Protein 1T07 (pdb70)

Sequence (75 aa):
GHSRTVCRKYHEEELPGLDRPPYPGAKGEDIYNNVSRKAWDEWQKHQTLINERRRLNNAEDRKFLQQEDKFLSGEEDY

Solvent-accessible surface area: 5718 Å² total

Structure (mmCIF, N/CA/C/O backbone):
data_1T07
#
_entry.id   1T07
#
_cell.length_a   55.574
_cell.length_b   55.574
_cell.length_c   62.412
_cell.angle_alpha   90.00
_cell.angle_beta   90.00
_cell.angle_gamma   90.00
#
_symmetry.space_group_name_H-M   'P 42 21 2'
#
loop_
_entity.id
_entity.type
_entity.pdbx_description
1 polymer 'Hypothetical UPF0269 protein PA5148'
2 water water
#
loop_
_atom_site.group_PDB
_atom_site.id
_atom_site.type_symbol
_atom_site.label_atom_id
_atom_site.label_alt_id
_atom_site.label_comp_id
_atom_site.label_asym_id
_atom_site.label_entity_id
_atom_site.label_seq_id
_atom_site.pdbx_PDB_ins_code
_atom_site.Cartn_x
_atom_site.Cartn_y
_atom_site.Cartn_z
_atom_site.occupancy
_atom_site.B_iso_or_equiv
_atom_site.auth_seq_id
_atom_site.auth_comp_id
_atom_site.auth_asym_id
_atom_site.auth_atom_id
_atom_site.pdbx_PDB_model_num
ATOM 1 N N . GLY A 1 1 ? 5.582 1.979 -10.465 1.00 39.03 -1 GLY A N 1
ATOM 2 C CA . GLY A 1 1 ? 5.696 2.368 -9.031 1.00 37.49 -1 GLY A CA 1
ATOM 3 C C . GLY A 1 1 ? 5.604 1.175 -8.098 1.00 37.68 -1 GLY A C 1
ATOM 4 O O . GLY A 1 1 ? 5.387 0.040 -8.539 1.00 39.78 -1 GLY A O 1
ATOM 5 N N . HIS A 1 2 ? 5.773 1.428 -6.804 1.00 34.93 0 HIS A N 1
ATOM 6 C CA . HIS A 1 2 ? 5.708 0.377 -5.799 1.00 32.68 0 HIS A CA 1
ATOM 7 C C . HIS A 1 2 ? 4.808 0.846 -4.670 1.00 27.96 0 HIS A C 1
ATOM 8 O O . HIS A 1 2 ? 4.306 1.966 -4.686 1.00 26.80 0 HIS A O 1
ATOM 23 N N . SER A 1 4 ? 4.516 1.438 -0.538 1.00 17.96 2 SER A N 1
ATOM 24 C CA . SER A 1 4 ? 5.362 1.594 0.614 1.00 17.68 2 SER A CA 1
ATOM 25 C C . SER A 1 4 ? 4.627 2.192 1.791 1.00 19.03 2 SER A C 1
ATOM 26 O O . SER A 1 4 ? 3.674 2.960 1.636 1.00 17.97 2 SER A O 1
ATOM 29 N N . ARG A 1 5 ? 5.039 1.781 2.979 1.00 17.17 3 ARG A N 1
ATOM 30 C CA . ARG A 1 5 ? 4.494 2.337 4.189 1.00 16.35 3 ARG A CA 1
ATOM 31 C C . ARG A 1 5 ? 5.269 3.656 4.215 1.00 16.03 3 ARG A C 1
ATOM 32 O O . ARG A 1 5 ? 6.455 3.660 3.884 1.00 17.72 3 ARG A O 1
ATOM 40 N N . THR A 1 6 ? 4.614 4.765 4.539 1.00 14.46 4 THR A N 1
ATOM 41 C CA . THR A 1 6 ? 5.333 6.038 4.618 1.00 14.67 4 THR A CA 1
ATOM 42 C C . THR A 1 6 ? 5.001 6.737 5.941 1.00 14.97 4 THR A C 1
ATOM 43 O O . THR A 1 6 ? 4.007 6.421 6.618 1.00 16.76 4 THR A O 1
ATOM 47 N N . VAL A 1 7 ? 5.854 7.682 6.314 1.00 12.03 5 VAL A N 1
ATOM 48 C CA . VAL A 1 7 ? 5.641 8.452 7.534 1.00 12.69 5 VAL A CA 1
ATOM 49 C C . VAL A 1 7 ? 6.027 9.886 7.251 1.00 10.99 5 VAL A C 1
ATOM 50 O O . VAL A 1 7 ? 6.706 10.140 6.264 1.00 10.67 5 VAL A O 1
ATOM 62 N N . CYS A 1 9 ? 8.453 12.289 7.994 1.00 8.59 7 CYS A N 1
ATOM 63 C CA . CYS A 1 9 ? 9.784 12.179 8.588 1.00 10.41 7 CYS A CA 1
ATOM 64 C C . CYS A 1 9 ? 10.122 13.384 9.452 1.00 10.92 7 CYS A C 1
ATOM 65 O O . CYS A 1 9 ? 10.051 14.519 8.993 1.00 11.93 7 CYS A O 1
ATOM 68 N N . ARG A 1 10 ? 10.486 13.136 10.704 1.00 9.58 8 ARG A N 1
ATOM 69 C CA . ARG A 1 10 ? 10.830 14.216 11.627 1.00 9.78 8 ARG A CA 1
ATOM 70 C C . ARG A 1 10 ? 12.090 14.924 11.151 1.00 10.88 8 ARG A C 1
ATOM 71 O O . ARG A 1 10 ? 12.227 16.139 11.298 1.00 11.81 8 ARG A O 1
ATOM 79 N N . LYS A 1 11 ? 13.012 14.183 10.549 1.00 11.26 9 LYS A N 1
ATOM 80 C CA . LYS A 1 11 ? 14.226 14.844 10.084 1.00 10.76 9 LYS A CA 1
ATOM 81 C C . LYS A 1 11 ? 13.999 15.714 8.853 1.00 9.98 9 LYS A C 1
ATOM 82 O O . LYS A 1 11 ? 14.345 16.911 8.845 1.00 10.67 9 LYS A O 1
ATOM 88 N N . TYR A 1 12 ? 13.411 15.126 7.816 1.00 11.33 10 TYR A N 1
ATOM 89 C CA . TYR A 1 12 ? 13.215 15.851 6.569 1.00 11.51 10 TYR A CA 1
ATOM 90 C C . TYR A 1 12 ? 11.935 16.658 6.441 1.00 11.70 10 TYR A C 1
ATOM 91 O O . TYR A 1 12 ? 11.761 17.382 5.455 1.00 11.31 10 TYR A O 1
ATOM 100 N N . HIS A 1 13 ? 11.045 16.574 7.428 1.00 10.41 11 HIS A N 1
ATOM 101 C CA . HIS A 1 13 ? 9.783 17.335 7.353 1.00 9.75 11 HIS A CA 1
ATOM 102 C C . HIS A 1 13 ? 8.997 17.078 6.054 1.00 12.21 11 HIS A C 1
ATOM 103 O O . HIS A 1 13 ? 8.491 18.022 5.422 1.00 11.19 11 HIS A O 1
ATOM 110 N N . GLU A 1 14 ? 8.889 15.811 5.656 1.00 10.56 12 GLU A N 1
ATOM 111 C CA . GLU A 1 14 ? 8.143 15.454 4.448 1.00 12.86 12 GLU A CA 1
ATOM 112 C C . GLU A 1 14 ? 7.789 13.975 4.499 1.00 12.07 12 GLU A C 1
ATOM 113 O O . GLU A 1 14 ? 8.432 13.194 5.219 1.00 11.16 12 GLU A O 1
ATOM 119 N N A GLU A 1 15 ? 6.791 13.591 3.715 0.52 12.03 13 GLU A N 1
ATOM 120 N N B GLU A 1 15 ? 6.755 13.577 3.767 0.48 12.80 13 GLU A N 1
ATOM 121 C CA A GLU A 1 15 ? 6.345 12.202 3.679 0.48 12.01 13 GLU A CA 1
ATOM 122 C CA B GLU A 1 15 ? 6.358 12.173 3.792 0.52 13.09 13 GLU A CA 1
ATOM 123 C C A GLU A 1 15 ? 7.330 11.357 2.887 0.48 11.72 13 GLU A C 1
ATOM 124 C C B GLU A 1 15 ? 7.283 11.347 2.916 0.52 12.27 13 GLU A C 1
ATOM 125 O O A GLU A 1 15 ? 7.606 11.644 1.717 0.50 10.69 13 GLU A O 1
ATOM 126 O O B GLU A 1 15 ? 7.466 11.631 1.729 0.50 11.32 13 GLU A O 1
ATOM 137 N N . LEU A 1 16 ? 7.855 10.310 3.522 1.00 10.59 14 LEU A N 1
ATOM 138 C CA . LEU A 1 16 ? 8.814 9.427 2.866 1.00 11.08 14 LEU A CA 1
ATOM 139 C C . LEU A 1 16 ? 8.607 7.980 3.289 1.00 10.85 14 LEU A C 1
ATOM 140 O O . LEU A 1 16 ? 7.965 7.716 4.283 1.00 11.64 14 LEU A O 1
ATOM 145 N N . PRO A 1 17 ? 9.165 7.031 2.524 1.00 9.98 15 PRO A N 1
ATOM 146 C CA . PRO A 1 17 ? 9.031 5.618 2.871 1.00 12.25 15 PRO A CA 1
ATOM 147 C C . PRO A 1 17 ? 9.576 5.397 4.289 1.00 13.68 15 PRO A C 1
ATOM 148 O O . PRO A 1 17 ? 10.646 5.911 4.655 1.00 12.19 15 PRO A O 1
ATOM 152 N N . GLY A 1 18 ? 8.825 4.655 5.090 1.00 12.37 16 GLY A N 1
ATOM 153 C CA . GLY A 1 18 ? 9.263 4.399 6.447 1.00 14.95 16 GLY A CA 1
ATOM 154 C C . GLY A 1 18 ? 9.932 3.042 6.546 1.00 14.91 16 GLY A C 1
ATOM 155 O O . GLY A 1 18 ? 10.021 2.307 5.554 1.00 15.59 16 GLY A O 1
ATOM 156 N N . LEU A 1 19 ? 10.412 2.715 7.738 1.00 14.33 17 LEU A N 1
ATOM 157 C CA . LEU A 1 19 ? 11.058 1.429 7.971 1.00 16.65 17 LEU A CA 1
ATOM 158 C C . LEU A 1 19 ? 9.989 0.342 7.969 1.00 17.97 17 LEU A C 1
ATOM 159 O O . LEU A 1 19 ? 8.845 0.600 8.328 1.00 17.88 17 LEU A O 1
ATOM 164 N N . ASP A 1 20 ? 10.362 -0.880 7.596 1.00 20.35 18 ASP A N 1
ATOM 165 C CA . ASP A 1 20 ? 9.401 -1.977 7.586 1.00 23.72 18 ASP A CA 1
ATOM 166 C C . ASP A 1 20 ? 9.050 -2.380 9.009 1.00 23.38 18 ASP A C 1
ATOM 167 O O . ASP A 1 20 ? 7.953 -2.876 9.276 1.00 24.58 18 ASP A O 1
ATOM 172 N N . ARG A 1 21 ? 9.979 -2.148 9.932 1.00 22.05 19 ARG A N 1
ATOM 173 C CA . ARG A 1 21 ? 9.754 -2.489 11.330 1.00 20.39 19 ARG A CA 1
ATOM 174 C C . ARG A 1 21 ? 10.724 -1.699 12.210 1.00 16.46 19 ARG A C 1
ATOM 175 O O . ARG A 1 21 ? 11.713 -1.135 11.720 1.00 15.86 19 ARG A O 1
ATOM 183 N N . PRO A 1 22 ? 10.459 -1.641 13.521 1.00 14.16 20 PRO A N 1
ATOM 184 C CA . PRO A 1 22 ? 11.375 -0.889 14.383 1.00 13.87 20 PRO A CA 1
ATOM 185 C C . PRO A 1 22 ? 12.765 -1.523 14.317 1.00 12.08 20 PRO A C 1
ATOM 186 O O . PRO A 1 22 ? 12.892 -2.735 14.150 1.00 12.16 20 PRO A O 1
ATOM 190 N N . PRO A 1 23 ? 13.829 -0.713 14.433 1.00 11.97 21 PRO A N 1
ATOM 191 C CA . PRO A 1 23 ? 15.192 -1.274 14.378 1.00 12.06 21 PRO A CA 1
ATOM 192 C C . PRO A 1 23 ? 15.535 -2.150 15.587 1.00 13.35 21 PRO A C 1
ATOM 193 O O . PRO A 1 23 ? 16.447 -2.981 15.535 1.00 13.24 21 PRO A O 1
ATOM 197 N N . TYR A 1 24 ? 14.818 -1.930 16.679 1.00 11.88 22 TYR A N 1
ATOM 198 C CA . TYR A 1 24 ? 15.027 -2.694 17.909 1.00 13.08 22 TYR A CA 1
ATOM 199 C C . TYR A 1 24 ? 13.84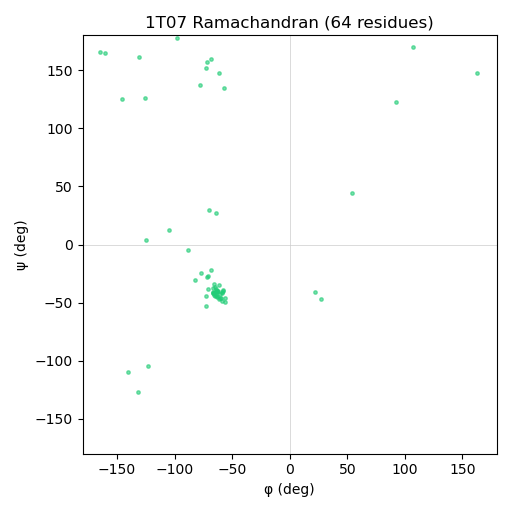9 -2.485 18.843 1.00 15.71 22 TYR A C 1
ATOM 200 O O . TYR A 1 24 ? 13.027 -1.588 18.638 1.00 15.97 22 TYR A O 1
ATOM 209 N N . PRO A 1 25 ? 13.741 -3.325 19.875 1.00 15.37 23 PRO A N 1
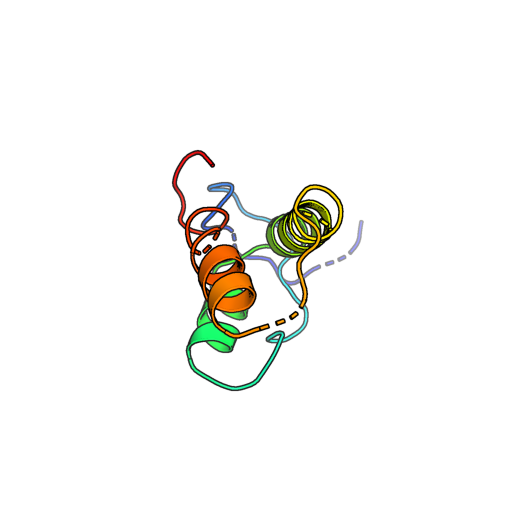ATOM 210 C CA . PRO A 1 25 ? 12.644 -3.204 20.832 1.00 15.76 23 PRO A CA 1
ATOM 211 C C . PRO A 1 25 ? 12.792 -1.984 21.734 1.00 13.63 23 PRO A C 1
ATOM 212 O O . PRO A 1 25 ? 13.894 -1.446 21.905 1.00 13.23 23 PRO A O 1
ATOM 216 N N . GLY A 1 26 ? 11.670 -1.533 22.280 1.00 15.09 24 GLY A N 1
ATOM 217 C CA . GLY A 1 26 ? 11.711 -0.397 23.176 1.00 15.72 24 GLY A CA 1
ATOM 218 C C . GLY A 1 26 ? 11.167 0.914 22.642 1.00 19.36 24 GLY A C 1
ATOM 219 O O . GLY A 1 26 ? 10.896 1.062 21.444 1.00 17.95 24 GLY A O 1
ATOM 220 N N . ALA A 1 27 ? 11.036 1.876 23.550 1.00 19.04 25 ALA A N 1
ATOM 221 C CA . ALA A 1 27 ? 10.509 3.198 23.231 1.00 19.94 25 ALA A CA 1
ATOM 222 C C . ALA A 1 27 ? 11.255 3.939 22.114 1.00 18.75 25 ALA A C 1
ATOM 223 O O . ALA A 1 27 ? 10.614 4.501 21.216 1.00 21.15 25 ALA A O 1
ATOM 225 N N . LYS A 1 28 ? 12.587 3.948 22.165 1.00 16.32 26 LYS A N 1
ATOM 226 C CA . LYS A 1 28 ? 13.383 4.626 21.153 1.00 17.69 26 LYS A CA 1
ATOM 227 C C . LYS A 1 28 ? 13.159 3.983 19.794 1.00 17.66 26 LYS A C 1
ATOM 228 O O . LYS A 1 28 ? 12.999 4.680 18.794 1.00 12.80 26 LYS A O 1
ATOM 234 N N . GLY A 1 29 ? 13.174 2.650 19.760 1.00 13.70 27 GLY A N 1
ATOM 235 C CA . GLY A 1 29 ? 12.959 1.941 18.515 1.00 13.34 27 GLY A CA 1
ATOM 236 C C . GLY A 1 29 ? 11.588 2.237 17.932 1.00 12.54 27 GLY A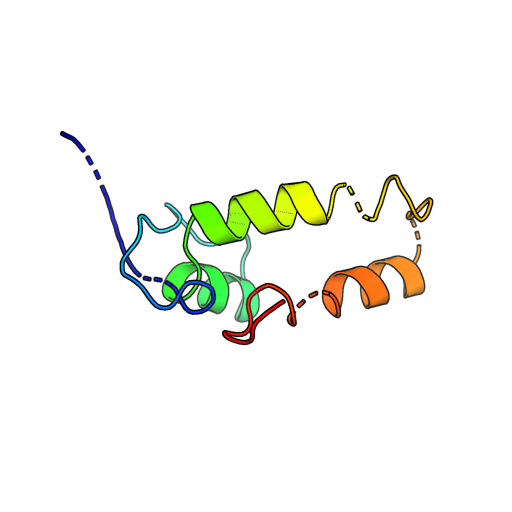 C 1
ATOM 237 O O . GLY A 1 29 ? 11.417 2.317 16.719 1.00 11.52 27 GLY A O 1
ATOM 238 N N . GLU A 1 30 ? 10.605 2.413 18.806 1.00 12.13 28 GLU A N 1
ATOM 239 C CA . GLU A 1 30 ? 9.247 2.700 18.377 1.00 15.66 28 GLU A CA 1
ATOM 240 C C . GLU A 1 30 ? 9.171 4.130 17.810 1.00 15.00 28 GLU A C 1
ATOM 241 O O . GLU A 1 30 ? 8.487 4.378 16.806 1.00 14.07 28 GLU A O 1
ATOM 247 N N . ASP A 1 31 ? 9.889 5.049 18.439 1.00 16.38 29 ASP A N 1
ATOM 248 C CA . ASP A 1 31 ? 9.936 6.445 17.978 1.00 14.80 29 ASP A CA 1
ATOM 249 C C . ASP A 1 31 ? 10.507 6.485 16.567 1.00 13.60 29 ASP A C 1
ATOM 250 O O . ASP A 1 31 ? 9.991 7.179 15.687 1.00 13.58 29 ASP A O 1
ATOM 255 N N . ILE A 1 32 ? 11.591 5.752 16.352 1.00 12.56 30 ILE A N 1
ATOM 256 C CA . ILE A 1 32 ? 12.211 5.715 15.029 1.00 11.92 30 ILE A CA 1
ATOM 257 C C . ILE A 1 32 ? 11.224 5.137 14.007 1.00 13.04 30 ILE A C 1
ATOM 258 O O . ILE A 1 32 ? 11.040 5.702 12.935 1.00 9.83 30 ILE A O 1
ATOM 263 N N . TYR A 1 33 ? 10.571 4.030 14.346 1.00 10.98 31 TYR A N 1
ATOM 264 C CA . TYR A 1 33 ? 9.615 3.404 13.443 1.00 12.60 31 TYR A CA 1
ATOM 265 C C . TYR A 1 33 ? 8.467 4.346 13.048 1.00 13.60 31 TYR A C 1
ATOM 266 O O . TYR A 1 33 ? 8.049 4.393 11.902 1.00 13.00 31 TYR A O 1
ATOM 275 N N . ASN A 1 34 ? 7.968 5.094 14.017 1.00 12.82 32 ASN A N 1
ATOM 276 C CA . ASN A 1 34 ? 6.853 6.000 13.777 1.00 14.48 32 ASN A CA 1
ATOM 277 C C . ASN A 1 34 ? 7.206 7.348 13.179 1.00 11.88 32 ASN A C 1
ATOM 278 O O . ASN A 1 34 ? 6.395 7.931 12.461 1.00 14.13 32 ASN A O 1
ATOM 283 N N . ASN A 1 35 ? 8.404 7.846 13.478 1.00 11.63 33 ASN A N 1
ATOM 284 C CA . ASN A 1 35 ? 8.757 9.207 13.081 1.00 11.10 33 ASN A CA 1
ATOM 285 C C . ASN A 1 35 ? 10.008 9.462 12.264 1.00 11.12 33 ASN A C 1
ATOM 286 O O . ASN A 1 35 ? 10.343 10.624 12.016 1.00 12.54 33 ASN A O 1
ATOM 291 N N . VAL A 1 36 ? 10.701 8.406 11.863 1.00 10.43 34 VAL A N 1
ATOM 292 C CA . VAL A 1 36 ? 11.937 8.556 11.095 1.00 10.71 34 VAL A CA 1
ATOM 293 C C . VAL A 1 36 ? 11.890 7.770 9.793 1.00 10.27 34 VAL A C 1
ATOM 294 O O . VAL A 1 36 ? 11.620 6.570 9.795 1.00 8.50 34 VAL A O 1
ATOM 298 N N . SER A 1 37 ? 12.142 8.448 8.678 1.00 9.43 35 SER A N 1
ATOM 299 C CA . SER A 1 37 ? 12.116 7.797 7.367 1.00 11.68 35 SER A CA 1
ATOM 300 C C . SER A 1 37 ? 13.250 6.794 7.175 1.00 13.35 35 SER A C 1
ATOM 301 O O . SER A 1 37 ? 14.285 6.859 7.850 1.00 10.15 35 SER A O 1
ATOM 304 N N . ARG A 1 38 ? 13.069 5.874 6.229 1.00 13.58 36 ARG A N 1
ATOM 305 C CA . ARG A 1 38 ? 14.130 4.911 5.943 1.00 15.90 36 ARG A CA 1
ATOM 306 C C . ARG A 1 38 ? 15.350 5.704 5.455 1.00 14.21 36 ARG A C 1
ATOM 307 O O . ARG A 1 38 ? 16.488 5.397 5.826 1.00 15.09 36 ARG A O 1
ATOM 315 N N . LYS A 1 39 ? 15.111 6.737 4.645 1.00 12.93 37 LYS A N 1
ATOM 316 C CA . LYS A 1 39 ? 16.210 7.564 4.137 1.00 15.76 37 LYS A CA 1
ATOM 317 C C . LYS A 1 39 ? 16.995 8.190 5.294 1.00 15.19 37 LYS A C 1
ATOM 318 O O . LYS A 1 39 ? 18.217 8.145 5.310 1.00 14.52 37 LYS A O 1
ATOM 324 N N . ALA A 1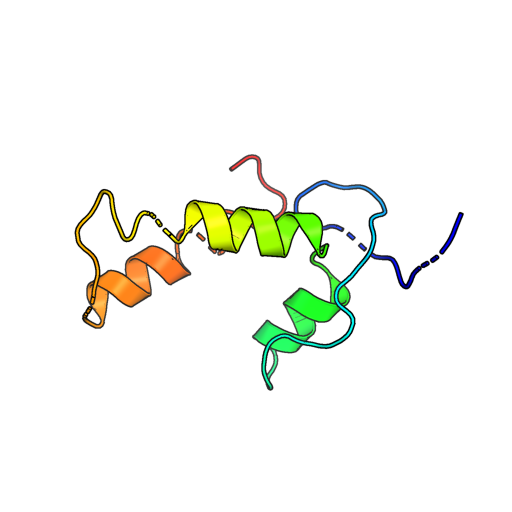 40 ? 16.285 8.787 6.242 1.00 12.40 38 ALA A N 1
ATOM 325 C CA . ALA A 1 40 ? 16.942 9.412 7.389 1.00 12.90 38 ALA A CA 1
ATOM 326 C C . ALA A 1 40 ? 17.738 8.382 8.164 1.00 13.09 38 ALA A C 1
ATOM 327 O O . ALA A 1 40 ? 18.859 8.653 8.590 1.00 11.64 38 ALA A O 1
ATOM 329 N N . TRP A 1 41 ? 17.152 7.206 8.358 1.00 12.83 39 TRP A N 1
ATOM 330 C CA . TRP A 1 41 ? 17.815 6.136 9.102 1.00 14.14 39 TRP A CA 1
ATOM 331 C C . TRP A 1 41 ? 19.082 5.685 8.379 1.00 14.23 39 TRP A C 1
ATOM 332 O O . TRP A 1 41 ? 20.132 5.487 9.006 1.00 12.89 39 TRP A O 1
ATOM 343 N N . ASP A 1 42 ? 18.981 5.519 7.061 1.00 13.87 40 ASP A N 1
ATOM 344 C CA . ASP A 1 42 ? 20.130 5.093 6.254 1.00 15.29 40 ASP A CA 1
ATOM 345 C C . ASP A 1 42 ? 21.222 6.156 6.248 1.00 16.24 40 ASP A C 1
ATOM 346 O O . ASP A 1 42 ? 22.417 5.827 6.334 1.00 14.47 40 ASP A O 1
ATOM 351 N N . GLU A 1 43 ? 20.813 7.421 6.125 1.00 15.04 41 GLU A N 1
ATOM 352 C CA . GLU A 1 43 ? 21.759 8.530 6.124 1.00 13.86 41 GLU A CA 1
ATOM 353 C C . GLU A 1 43 ? 22.441 8.589 7.497 1.00 13.37 41 GLU A C 1
ATOM 354 O O . GLU A 1 43 ? 23.628 8.897 7.582 1.00 13.54 41 GLU A O 1
ATOM 360 N N . TRP A 1 44 ? 21.701 8.294 8.564 1.00 11.70 42 TRP A N 1
ATOM 361 C CA . TRP A 1 44 ? 22.321 8.285 9.893 1.00 13.09 42 TRP A CA 1
ATOM 362 C C . TRP A 1 44 ? 23.373 7.169 9.952 1.00 13.69 42 TRP A C 1
ATOM 363 O O . TRP A 1 44 ? 24.472 7.372 10.459 1.00 12.08 42 TRP A O 1
ATOM 374 N N . GLN A 1 45 ? 23.038 5.985 9.445 1.00 14.84 43 GLN A N 1
ATOM 375 C CA . GLN A 1 45 ? 24.008 4.887 9.466 1.00 17.37 43 GLN A CA 1
ATOM 376 C C . GLN A 1 45 ? 25.274 5.280 8.714 1.00 15.25 43 GLN A C 1
ATOM 377 O O . GLN A 1 45 ? 26.380 4.994 9.182 1.00 17.92 43 GLN A O 1
ATOM 383 N N . LYS A 1 46 ? 25.128 5.956 7.571 1.00 16.57 44 LYS A N 1
ATOM 384 C CA . LYS A 1 46 ? 26.289 6.383 6.789 1.00 16.42 44 LYS A CA 1
ATOM 385 C C . LYS A 1 46 ? 27.096 7.408 7.571 1.00 17.37 44 LYS A C 1
ATOM 386 O O . LYS A 1 46 ? 28.332 7.351 7.606 1.00 16.16 44 LYS A O 1
ATOM 392 N N . HIS A 1 47 ? 26.403 8.349 8.205 1.00 15.95 45 HIS A N 1
ATOM 393 C CA . HIS A 1 47 ? 27.098 9.377 8.977 1.00 15.41 45 HIS A CA 1
ATOM 394 C C . HIS A 1 47 ? 27.787 8.749 10.186 1.00 14.42 45 HIS A C 1
ATOM 395 O O . HIS A 1 47 ? 28.904 9.134 10.542 1.00 14.71 45 HIS A O 1
ATOM 402 N N . GLN A 1 48 ? 27.140 7.765 10.800 1.00 14.51 46 GLN A N 1
ATOM 403 C CA . GLN A 1 48 ? 27.712 7.106 11.971 1.00 15.35 46 GLN A CA 1
ATOM 404 C C . GLN A 1 48 ? 29.005 6.388 11.602 1.00 15.83 46 GLN A C 1
ATOM 405 O O . GLN A 1 48 ? 29.969 6.399 12.360 1.00 15.04 46 GLN A O 1
ATOM 411 N N . THR A 1 49 ? 29.014 5.752 10.433 1.00 15.28 47 THR A N 1
ATOM 412 C CA . THR A 1 49 ? 30.204 5.048 9.960 1.00 14.53 47 THR A CA 1
ATOM 413 C C . THR A 1 49 ? 31.330 6.057 9.735 1.00 14.91 47 THR A C 1
ATOM 414 O O . THR A 1 49 ? 32.489 5.792 10.053 1.00 17.16 47 THR A O 1
ATOM 434 N N . LEU A 1 51 ? 31.735 8.951 11.256 1.00 14.18 49 LEU A N 1
ATOM 435 C CA . LEU A 1 51 ? 32.211 9.418 12.569 1.00 14.09 49 LEU A CA 1
ATOM 436 C C . LEU A 1 51 ? 33.104 8.373 13.245 1.00 13.87 49 LEU A C 1
ATOM 437 O O . LEU A 1 51 ? 34.129 8.703 13.850 1.00 13.31 49 LEU A O 1
ATOM 442 N N . ILE A 1 52 ? 32.712 7.110 13.140 1.00 13.23 50 ILE A N 1
ATOM 443 C CA . ILE A 1 52 ? 33.488 6.022 13.728 1.00 12.91 50 ILE A CA 1
ATOM 444 C C . ILE A 1 52 ? 34.861 5.962 13.053 1.00 15.72 50 ILE A C 1
ATOM 445 O O . ILE A 1 52 ? 35.887 5.772 13.719 1.00 15.81 50 ILE A O 1
ATOM 450 N N . ASN A 1 53 ? 34.893 6.137 11.736 1.00 13.78 51 ASN A N 1
ATOM 451 C CA . ASN A 1 53 ? 36.169 6.091 11.022 1.00 16.77 51 ASN A CA 1
ATOM 452 C C . ASN A 1 53 ? 37.040 7.324 11.269 1.00 16.78 51 ASN A C 1
ATOM 453 O O . ASN A 1 53 ? 38.241 7.201 11.520 1.00 20.14 51 ASN A O 1
ATOM 458 N N . GLU A 1 54 ? 36.433 8.499 11.233 1.00 16.46 52 GLU A N 1
ATOM 459 C CA . GLU A 1 54 ? 37.157 9.748 11.430 1.00 19.39 52 GLU A CA 1
ATOM 460 C C . GLU A 1 54 ? 37.617 9.995 12.867 1.00 18.45 52 GLU A C 1
ATOM 461 O O . GLU A 1 54 ? 38.616 10.681 13.088 1.00 19.32 52 GLU A O 1
ATOM 467 N N . ARG A 1 55 ? 36.901 9.449 13.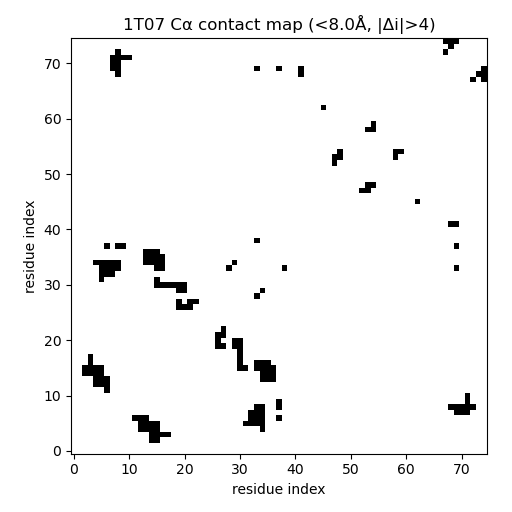845 1.00 14.76 53 ARG A N 1
ATOM 468 C CA . ARG A 1 55 ? 37.281 9.681 15.234 1.00 13.05 53 ARG A CA 1
ATOM 469 C C . ARG A 1 55 ? 37.858 8.447 15.942 1.00 12.34 53 ARG A C 1
ATOM 470 O O . ARG A 1 55 ? 38.165 8.503 17.122 1.00 11.69 53 ARG A O 1
ATOM 478 N N A ARG A 1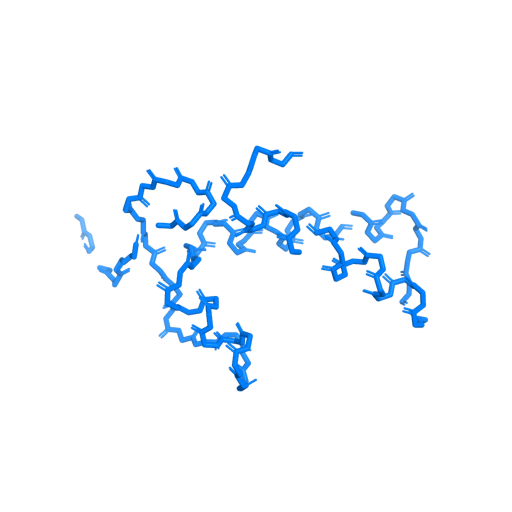 56 ? 38.009 7.350 15.203 0.50 11.01 54 ARG A N 1
ATOM 479 N N B ARG A 1 56 ? 38.007 7.348 15.208 0.50 11.18 54 ARG A N 1
ATOM 480 C CA A ARG A 1 56 ? 38.552 6.103 15.755 0.50 11.11 54 ARG A CA 1
ATOM 481 C CA B ARG A 1 56 ? 38.562 6.115 15.773 0.50 11.32 54 ARG A CA 1
ATOM 482 C C A ARG A 1 56 ? 37.725 5.638 16.958 0.50 12.17 54 ARG A C 1
ATOM 483 C C B ARG A 1 56 ? 37.723 5.647 16.968 0.50 12.31 54 ARG A C 1
ATOM 484 O O A ARG A 1 56 ? 38.263 5.388 18.038 0.50 12.22 54 ARG A O 1
ATOM 485 O O B ARG A 1 56 ? 38.254 5.400 18.053 0.50 12.41 54 ARG A O 1
ATOM 500 N N . LEU A 1 57 ? 36.418 5.500 16.760 1.00 10.91 55 LEU A N 1
ATOM 501 C CA . LEU A 1 57 ? 35.522 5.097 17.836 1.00 11.89 55 LEU A CA 1
ATOM 502 C C . LEU A 1 57 ? 35.364 3.604 18.005 1.00 14.90 55 LEU A C 1
ATOM 503 O O . LEU A 1 57 ? 35.440 2.847 17.038 1.00 13.47 55 LEU A O 1
ATOM 508 N N . ASN A 1 58 ? 35.138 3.217 19.254 1.00 14.64 56 ASN A N 1
ATOM 509 C CA . ASN A 1 58 ? 34.962 1.834 19.659 1.00 17.35 56 ASN A CA 1
ATOM 510 C C . ASN A 1 58 ? 33.605 1.684 20.361 1.00 18.97 56 ASN A C 1
ATOM 511 O O . ASN A 1 58 ? 33.368 2.275 21.404 1.00 17.33 56 ASN A O 1
ATOM 532 N N . ASN A 1 61 ? 33.374 1.334 24.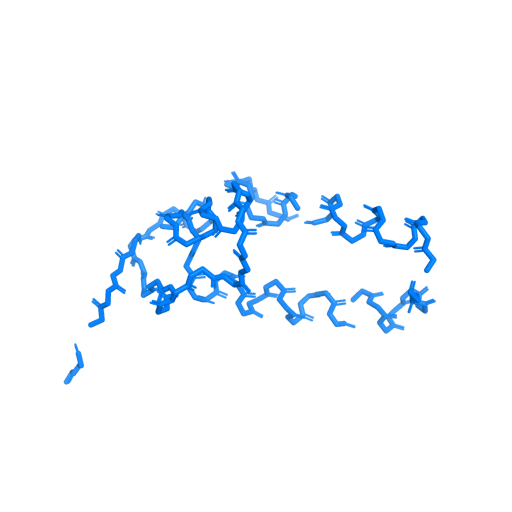095 1.00 20.04 59 ASN A N 1
ATOM 533 C CA . ASN A 1 61 ? 33.793 2.444 24.945 1.00 18.59 59 ASN A CA 1
ATOM 534 C C . ASN A 1 61 ? 32.554 3.300 25.219 1.00 16.72 59 ASN A C 1
ATOM 535 O O . ASN A 1 61 ? 31.912 3.785 24.291 1.00 15.79 59 ASN A O 1
ATOM 540 N N . ALA A 1 62 ? 32.219 3.479 26.497 1.00 17.38 60 ALA A N 1
ATOM 541 C CA . ALA A 1 62 ? 31.021 4.234 26.881 1.00 15.18 60 ALA A CA 1
ATOM 542 C C . ALA A 1 62 ? 30.977 5.661 26.378 1.00 14.31 60 ALA A C 1
ATOM 543 O O . ALA A 1 62 ? 29.913 6.142 25.991 1.00 14.27 60 ALA A O 1
ATOM 545 N N . GLU A 1 63 ? 32.120 6.348 26.418 1.00 14.01 61 GLU A N 1
ATOM 546 C CA . GLU A 1 63 ? 32.188 7.728 25.939 1.00 14.20 61 GLU A CA 1
ATOM 547 C C . GLU A 1 63 ? 31.957 7.795 24.431 1.00 12.52 61 GLU A C 1
ATOM 548 O O . GLU A 1 63 ? 31.265 8.690 23.955 1.00 11.39 61 GLU A O 1
ATOM 554 N N . ASP A 1 64 ? 32.540 6.858 23.682 1.00 12.95 62 ASP A N 1
ATOM 555 C CA . ASP A 1 64 ? 32.349 6.834 22.226 1.00 11.94 62 ASP A CA 1
ATOM 556 C C . ASP A 1 64 ? 30.861 6.597 21.917 1.00 12.75 62 ASP A C 1
ATOM 557 O O . ASP A 1 64 ? 30.297 7.204 20.992 1.00 10.95 62 ASP A O 1
ATOM 562 N N . ARG A 1 65 ? 30.221 5.714 22.684 1.00 13.18 63 ARG A N 1
ATOM 563 C CA . ARG A 1 65 ? 28.792 5.457 22.477 1.00 14.88 63 ARG A CA 1
ATOM 564 C C . ARG A 1 65 ? 27.960 6.690 22.821 1.00 14.94 63 ARG A C 1
ATOM 565 O O . ARG A 1 65 ? 26.984 7.018 22.132 1.00 15.33 63 ARG A O 1
ATOM 573 N N . LYS A 1 66 ? 28.328 7.355 23.910 1.00 15.06 64 LYS A N 1
ATOM 574 C CA . LYS A 1 66 ? 27.615 8.552 24.332 1.00 14.25 64 LYS A CA 1
ATOM 575 C C . LYS A 1 66 ? 27.686 9.588 23.211 1.00 15.09 64 LYS A C 1
ATOM 576 O O . LYS A 1 66 ? 26.677 10.205 22.854 1.00 14.21 64 LYS A O 1
ATOM 582 N N . PHE A 1 67 ? 28.882 9.779 22.655 1.00 11.57 65 PHE A N 1
ATOM 583 C CA . PHE A 1 67 ? 29.063 10.730 21.562 1.00 10.00 65 PHE A CA 1
ATOM 584 C C . PHE A 1 67 ? 28.130 10.384 20.401 1.00 12.18 65 PHE A C 1
ATOM 585 O O . PHE A 1 67 ? 27.400 11.238 19.887 1.00 11.02 65 PHE A O 1
ATOM 593 N N . LEU A 1 68 ? 28.139 9.122 19.992 1.00 10.91 66 LEU A N 1
ATOM 594 C CA . LEU A 1 68 ? 27.309 8.727 18.864 1.00 13.07 66 LEU A CA 1
ATOM 595 C C . LEU A 1 68 ? 25.832 8.894 19.184 1.00 14.59 66 LEU A C 1
ATOM 596 O O . LEU A 1 68 ? 25.056 9.315 18.333 1.00 11.77 66 LEU A O 1
ATOM 601 N N . GLN A 1 69 ? 25.448 8.582 20.417 1.00 14.70 67 GLN A N 1
ATOM 602 C CA . GLN A 1 69 ? 24.053 8.717 20.819 1.00 16.77 67 GLN A CA 1
ATOM 603 C C . GLN A 1 69 ? 23.625 10.189 20.755 1.00 15.52 67 GLN A C 1
ATOM 604 O O . GLN A 1 69 ? 22.511 10.495 20.326 1.00 17.79 67 GLN A O 1
ATOM 610 N N . GLN A 1 70 ? 24.509 11.095 21.174 1.00 14.47 68 GLN A N 1
ATOM 611 C CA . GLN A 1 70 ? 24.207 12.529 21.126 1.00 16.94 68 GLN A CA 1
ATOM 612 C C . GLN A 1 70 ? 24.083 13.013 19.669 1.00 15.04 68 GLN A C 1
ATOM 613 O O . GLN A 1 70 ? 23.221 13.831 19.351 1.00 14.26 68 GLN A O 1
ATOM 619 N N . GLU A 1 71 ? 24.958 12.529 18.790 1.00 12.51 69 GLU A N 1
ATOM 620 C CA . GLU A 1 71 ? 24.891 12.952 17.383 1.00 10.80 69 GLU A CA 1
ATOM 621 C C . GLU A 1 71 ? 23.646 12.372 16.700 1.00 10.13 69 GLU A C 1
ATOM 622 O O . GLU A 1 71 ? 23.009 13.042 15.885 1.00 12.21 69 GLU A O 1
ATOM 636 N N . ASP A 1 73 ? 20.735 11.637 18.104 1.00 13.99 71 ASP A N 1
ATOM 637 C CA . ASP A 1 73 ? 19.590 12.423 18.574 1.00 15.26 71 ASP A CA 1
ATOM 638 C C . ASP A 1 73 ? 19.512 13.737 17.788 1.00 15.76 71 ASP A C 1
ATOM 639 O O . ASP A 1 73 ? 18.452 14.120 17.313 1.00 16.00 71 ASP A O 1
ATOM 644 N N . LYS A 1 74 ? 20.636 14.428 17.645 1.00 14.03 72 LYS A N 1
ATOM 645 C CA . LYS A 1 74 ? 20.619 15.681 16.893 1.00 17.19 72 LYS A CA 1
ATOM 646 C C . LYS A 1 74 ? 20.262 15.455 15.420 1.00 15.59 72 LYS A C 1
ATOM 647 O O . LYS A 1 74 ? 19.457 16.189 14.844 1.00 13.57 72 LYS A O 1
ATOM 653 N N . PHE A 1 75 ? 20.858 14.425 14.827 1.00 13.19 73 PHE A N 1
ATOM 654 C CA . PHE A 1 75 ? 20.652 14.087 13.417 1.00 12.68 73 PHE A CA 1
ATOM 655 C C . PHE A 1 75 ? 19.193 13.815 13.025 1.00 11.01 73 PHE A C 1
ATOM 656 O O . PHE A 1 75 ? 18.741 14.210 11.937 1.00 11.99 73 PHE A O 1
ATOM 664 N N . LEU A 1 76 ? 18.464 13.144 13.910 1.00 12.24 74 LEU A N 1
ATOM 665 C CA . LEU A 1 76 ? 17.073 12.764 13.660 1.00 13.01 74 LEU A CA 1
ATOM 666 C C . LEU A 1 76 ? 16.037 13.607 14.405 1.00 14.76 74 LEU A C 1
ATOM 667 O O . LEU A 1 76 ? 14.852 13.256 14.424 1.00 15.11 74 LEU A O 1
ATOM 672 N N . SER A 1 77 ? 16.466 14.728 14.978 1.00 16.07 75 SER A N 1
ATOM 673 C CA . SER A 1 77 ? 15.563 15.559 15.782 1.00 18.31 75 SER A CA 1
ATOM 674 C C . SER A 1 77 ? 14.539 16.465 15.097 1.00 20.40 75 SER A C 1
ATOM 675 O O . SER A 1 77 ? 13.525 16.823 15.706 1.00 20.08 75 SER A O 1
ATOM 678 N N . GLY A 1 78 ? 14.802 16.859 13.861 1.00 19.78 76 GLY A N 1
ATOM 679 C CA . GLY A 1 78 ? 13.878 17.770 13.206 1.00 19.05 76 GLY A CA 1
ATOM 680 C C . GLY A 1 78 ? 14.631 19.062 12.969 1.00 18.98 76 GLY A C 1
ATOM 681 O O . GLY A 1 78 ? 14.193 19.920 12.204 1.00 16.72 76 GLY A O 1
ATOM 682 N N A GLU A 1 79 ? 15.772 19.205 13.639 0.50 19.49 77 GLU A N 1
ATOM 683 N N B GLU A 1 79 ? 15.773 19.204 13.637 0.50 19.88 77 GLU A N 1
ATOM 684 C CA A GLU A 1 79 ? 16.602 20.395 13.480 0.50 23.29 77 GLU A CA 1
ATOM 685 C CA B GLU A 1 79 ? 16.606 20.393 13.476 0.50 23.89 77 GLU A CA 1
ATOM 686 C C A GLU A 1 79 ? 17.507 20.191 12.264 0.50 24.74 77 GLU A C 1
ATOM 687 C C B GLU A 1 79 ? 17.499 20.192 12.254 0.50 25.13 77 GLU A C 1
ATOM 688 O O A GLU A 1 79 ? 17.622 19.077 11.741 0.50 23.45 77 GLU A O 1
ATOM 689 O O B GLU A 1 79 ? 17.600 19.083 11.718 0.50 23.86 77 GLU A O 1
ATOM 700 N N . ASP A 1 80 ? 18.150 21.265 11.819 1.00 26.23 78 ASP A N 1
ATOM 701 C CA . ASP A 1 80 ? 19.065 21.187 10.687 1.00 30.65 78 ASP A CA 1
ATOM 702 C C . ASP A 1 80 ? 20.320 20.588 11.313 1.00 31.28 78 ASP A C 1
ATOM 703 O O . ASP A 1 80 ? 20.924 21.206 12.188 1.00 30.18 78 ASP A O 1
ATOM 708 N N . TYR A 1 81 ? 20.699 19.384 10.901 1.00 32.27 79 TYR A N 1
ATOM 709 C CA . TYR A 1 81 ? 21.887 18.762 11.471 1.00 34.04 79 TYR A CA 1
ATOM 710 C C . TYR A 1 81 ? 23.151 19.474 11.008 1.00 35.58 79 TYR A C 1
ATOM 711 O O . TYR A 1 81 ? 24.009 19.762 11.868 1.00 37.13 79 TYR A O 1
#

Foldseek 3Di:
DAADWAELQPPDIAHFDPAFPDDDDVSVCRRHHHHPVLVVVLVVVLVVCVVVVDDDPVSVVVSVVVVVSRRNDHD

Secondary structure (DSSP, 8-state):
----B--TTTTS--BB-SS-SSSSHHHHHHHHH-BHHHHHHHHHHH--HHHHT---HHHHHHHHH---TTSSS-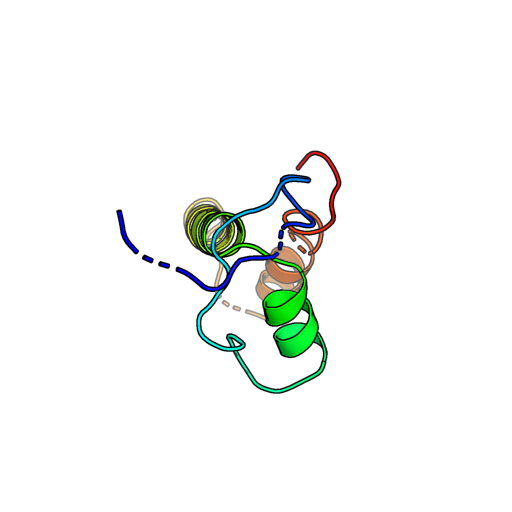-

InterPro domains:
  IPR007457 Fe(II) trafficking protein YggX [MF_00686] (1-88)
  IPR007457 Fe(II) trafficking protein YggX [NF003817] (1-89)
  IPR007457 Fe(II) trafficking protein YggX [PF04362] (1-88)
  IPR007457 Fe(II) trafficking protein YggX [PIRSF029827] (1-89)
  IPR007457 Fe(II) trafficking protein YggX [PTHR36965] (1-89)
  IPR036766 Fe(II) trafficking protein YggX superfamily [G3DSA:1.10.3880.10] (1-90)
  IPR036766 Fe(II) trafficking protein YggX superfamily [SSF111148] (1-89)

CATH classification: 1.10.3880.10

Radius of gyration: 13.23 Å; Cα contacts (8 Å, |Δi|>4): 97; chains: 1; bounding box: 34×24×36 Å

Nearest PDB structures (foldseek):
  1t07-assembly1_A  TM=1.014E+00  e=1.229E-12  Pseudomonas aeruginosa
  1yhd-assembly1_A  TM=8.124E-01  e=1.749E-04  Escherichia coli
  2mzy-assembly1_A  TM=6.590E-01  e=3.937E-05  Burkholderia pseudomallei 1710b

Organism: Pseudomonas aeruginosa (strain ATCC 15692 / DSM 22644 / CIP 104116 / JCM 14847 / LMG 12228 / 1C / PRS 101 / PAO1) (NCBI:txid208964)

B-factor: mean 21.02, std 10.37, range [8.4, 59.9]